Protein AF-A0A524HF26-F1 (afdb_monomer)

Secondary structure (DSSP, 8-state):
--HHHHHHHHHHHHHHHTTT-----EEHHHHHHHHHHHHHHHHHHHHHHHT---HHHHHHHHHHHHHHHHHHHHHHHS--TTTSSEE-HHHHHHIIIIIIGGGGHHHHHHHTT-S-----HHHHHHHHHHHHHHHHHHHHT-

Mean predicted aligned error: 3.84 Å

Solvent-accessible surface area (backbone atoms only — not comparable to full-atom values): 7650 Å² total; per-residue (Å²): 132,58,71,69,58,55,50,52,50,52,51,50,47,39,43,44,31,46,24,96,43,78,71,57,74,43,39,45,44,56,53,51,40,50,52,33,52,45,41,35,61,48,48,52,49,40,24,62,77,52,68,37,81,47,72,65,49,52,50,49,42,52,53,54,25,48,50,14,49,53,50,44,53,42,46,71,76,62,60,59,72,83,33,62,43,58,12,6,65,44,0,42,51,40,39,36,62,75,67,50,52,63,67,54,52,57,60,48,30,58,34,66,65,77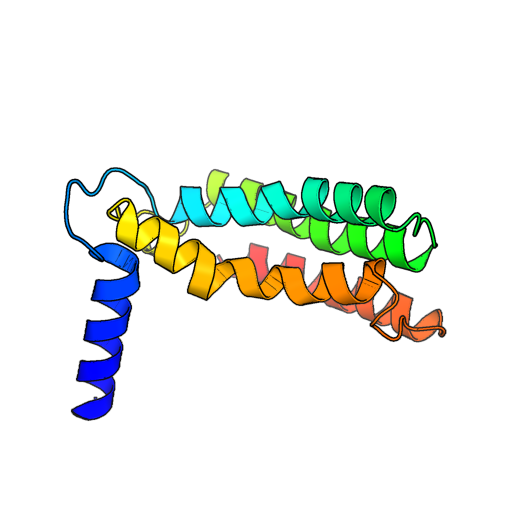,44,84,77,83,85,50,67,66,58,54,52,49,51,52,51,53,48,54,53,50,52,52,52,58,66,74,73,111

Foldseek 3Di:
DDPVVVVVVVVLCCQQAAVVHDDQPDQQVVLLLCLLQVQLVLLVVLCVVQVPPDPLSVLCSCLSNVLSVLVNVLCVVPNDPVRRGTGDPSSSVSCCPVPRVVVVVVSNCVSNVVDDGDPDPVVSVVVSVVSVVVSVCVSVVD

Nearest PDB structures (foldseek):
  7uwa-assembly1_c  TM=2.677E-01  e=9.514E+00  Citrus x limon

Sequence (142 aa):
MPRWAQVLHRANLYISTDLFGGPQVLKLAWVINAQKLGSLPLVLFLMWLYGNWSGVAWVYLALYGSYGICWFLKDMAFPDANWQRRVTWGGGVAAFLLGLAPYWILPWLLLSGRGRPPESAAVVGFAIGLHTIGLFLMIAAD

pLDDT: mean 94.68, std 3.79, range [73.5, 98.62]

Structure (mmCIF, N/CA/C/O backbone):
data_AF-A0A524HF26-F1
#
_entry.id   AF-A0A524HF26-F1
#
loop_
_atom_site.group_PDB
_atom_site.id
_atom_site.type_symbol
_atom_site.label_atom_id
_atom_site.label_alt_id
_atom_site.label_comp_id
_atom_site.label_asym_id
_atom_site.label_entity_id
_atom_site.label_seq_id
_atom_site.pdbx_PDB_ins_code
_atom_site.Cartn_x
_atom_site.Cartn_y
_atom_site.Cartn_z
_atom_site.occupancy
_atom_site.B_iso_or_equiv
_atom_site.auth_seq_id
_atom_site.auth_comp_id
_atom_site.auth_asym_id
_atom_site.auth_atom_id
_atom_site.pdbx_PDB_model_num
ATOM 1 N N . MET A 1 1 ? -32.819 0.121 3.501 1.00 73.50 1 MET A N 1
ATOM 2 C CA . MET A 1 1 ? -31.935 -0.895 2.878 1.00 73.50 1 MET A CA 1
ATOM 3 C C . MET A 1 1 ? -32.627 -2.255 2.847 1.00 73.50 1 MET A C 1
ATOM 5 O O . MET A 1 1 ? -33.265 -2.589 3.844 1.00 73.50 1 MET A O 1
ATOM 9 N N . PRO A 1 2 ? -32.505 -3.039 1.761 1.00 93.75 2 PRO A N 1
ATOM 10 C CA . PRO A 1 2 ? -33.033 -4.407 1.673 1.00 93.75 2 PRO A CA 1
ATOM 11 C C . PRO A 1 2 ? -32.481 -5.338 2.768 1.00 93.75 2 PRO A C 1
ATOM 13 O O . PRO A 1 2 ? -31.366 -5.136 3.248 1.00 93.75 2 PRO A O 1
ATOM 16 N N . ARG A 1 3 ? -33.229 -6.387 3.146 1.00 90.06 3 ARG A N 1
ATOM 17 C CA . ARG A 1 3 ? -32.847 -7.311 4.239 1.00 90.06 3 ARG A CA 1
ATOM 18 C C . ARG A 1 3 ? -31.491 -7.989 4.016 1.00 90.06 3 ARG A C 1
ATOM 20 O O . ARG A 1 3 ? -30.698 -8.062 4.949 1.00 90.06 3 ARG A O 1
ATOM 27 N N . TRP A 1 4 ? -31.203 -8.432 2.792 1.00 93.00 4 TRP A N 1
ATOM 28 C CA . TRP A 1 4 ? -29.925 -9.071 2.456 1.00 93.00 4 TRP A CA 1
ATOM 29 C C . TRP A 1 4 ? -28.734 -8.123 2.674 1.00 93.00 4 TRP A C 1
ATOM 31 O O . TRP A 1 4 ? -27.717 -8.529 3.228 1.00 93.00 4 TRP A O 1
ATOM 41 N N . ALA A 1 5 ? -28.892 -6.836 2.348 1.00 91.69 5 ALA A N 1
ATOM 42 C CA . ALA A 1 5 ? -27.848 -5.831 2.531 1.00 91.69 5 ALA A CA 1
ATOM 43 C C . ALA A 1 5 ? -27.571 -5.572 4.020 1.00 91.69 5 ALA A C 1
ATOM 45 O O . ALA A 1 5 ? -26.420 -5.453 4.428 1.00 91.69 5 ALA A O 1
ATOM 46 N N . GLN A 1 6 ? -28.613 -5.563 4.858 1.00 92.44 6 GLN A N 1
ATOM 47 C CA . GLN A 1 6 ? -28.458 -5.426 6.311 1.00 92.44 6 GLN A CA 1
ATOM 48 C C . GLN A 1 6 ? -27.763 -6.639 6.945 1.00 92.44 6 GLN A C 1
ATOM 50 O O . GLN A 1 6 ? -27.043 -6.493 7.931 1.00 92.44 6 GLN A O 1
ATOM 55 N N . VAL A 1 7 ? -28.002 -7.846 6.421 1.00 92.88 7 VAL A N 1
ATOM 56 C CA . VAL A 1 7 ? -27.326 -9.068 6.885 1.00 92.88 7 VAL A CA 1
ATOM 57 C C . VAL A 1 7 ? -25.847 -9.026 6.515 1.00 92.88 7 VAL A C 1
ATOM 59 O O . VAL A 1 7 ? -25.008 -9.219 7.390 1.00 92.88 7 VAL A O 1
ATOM 62 N N . LEU A 1 8 ? -25.521 -8.693 5.262 1.00 91.00 8 LEU A N 1
ATOM 63 C CA . LEU A 1 8 ? -24.132 -8.551 4.820 1.00 91.00 8 LEU A CA 1
ATOM 64 C C . LEU A 1 8 ? -23.387 -7.470 5.602 1.00 91.00 8 LEU A C 1
ATOM 66 O O . LEU A 1 8 ? -22.255 -7.690 6.021 1.00 91.00 8 LEU A O 1
ATOM 70 N N . HIS A 1 9 ? -24.028 -6.327 5.848 1.00 88.75 9 HIS A N 1
ATOM 71 C CA . HIS A 1 9 ? -23.426 -5.253 6.630 1.00 88.75 9 HIS A CA 1
ATOM 72 C C . HIS A 1 9 ? -23.127 -5.692 8.070 1.00 88.75 9 HIS A C 1
ATOM 74 O O . HIS A 1 9 ? -22.017 -5.486 8.555 1.00 88.75 9 HIS A O 1
ATOM 80 N N . ARG A 1 10 ? -24.073 -6.369 8.737 1.00 89.31 10 ARG A N 1
ATOM 81 C CA . ARG A 1 10 ? -23.858 -6.908 10.090 1.00 89.31 10 ARG A CA 1
ATOM 82 C C . ARG A 1 10 ? -22.757 -7.964 10.131 1.00 89.31 10 ARG A C 1
ATOM 84 O O . ARG A 1 10 ? -21.933 -7.930 11.038 1.00 89.31 10 ARG A O 1
ATOM 91 N N . ALA A 1 11 ? -22.720 -8.861 9.148 1.00 89.94 11 ALA A N 1
ATOM 92 C CA . ALA A 1 11 ? -21.668 -9.866 9.041 1.00 89.94 11 ALA A CA 1
ATOM 93 C C . ALA A 1 11 ? -20.291 -9.217 8.829 1.00 89.94 11 ALA A C 1
ATOM 95 O O . ALA A 1 11 ? -19.333 -9.586 9.497 1.00 89.94 11 ALA A O 1
ATOM 96 N N . ASN A 1 12 ? -20.197 -8.216 7.949 1.00 87.06 12 ASN A N 1
ATOM 97 C CA . ASN A 1 12 ? -18.960 -7.477 7.703 1.00 87.06 12 ASN A CA 1
ATOM 98 C C . ASN A 1 12 ? -18.461 -6.762 8.964 1.00 87.06 12 ASN A C 1
ATOM 100 O O . ASN A 1 12 ? -17.277 -6.862 9.289 1.00 87.06 12 ASN A O 1
ATOM 104 N N . LEU A 1 13 ? -19.356 -6.075 9.681 1.00 86.44 13 LEU A N 1
ATOM 105 C CA . LEU A 1 13 ? -19.008 -5.436 10.945 1.00 86.44 13 LEU A CA 1
ATOM 106 C C . LEU A 1 13 ? -18.475 -6.481 11.917 1.00 86.44 13 LEU A C 1
ATOM 108 O O . LEU A 1 13 ? -17.313 -6.396 12.283 1.00 86.44 13 LEU A O 1
ATOM 112 N N . TYR A 1 14 ? -19.246 -7.534 12.192 1.00 89.00 14 TYR A N 1
ATOM 113 C CA . TYR A 1 14 ? -18.826 -8.595 13.105 1.00 89.00 14 TYR A CA 1
ATOM 114 C C . TYR A 1 14 ? -17.451 -9.182 12.750 1.00 89.00 14 TYR A C 1
ATOM 116 O O . TYR A 1 14 ? -16.579 -9.268 13.610 1.00 89.00 14 TYR A O 1
ATOM 124 N N . ILE A 1 15 ? -17.216 -9.522 11.479 1.00 89.31 15 ILE A N 1
ATOM 125 C CA . ILE A 1 15 ? -15.937 -10.088 11.027 1.00 89.31 15 ILE A CA 1
ATOM 126 C C . ILE A 1 15 ? -14.786 -9.087 11.197 1.00 89.31 15 ILE A C 1
ATOM 128 O O . ILE A 1 15 ? -13.683 -9.481 11.561 1.00 89.31 15 ILE A O 1
ATOM 132 N N . SER A 1 16 ? -15.020 -7.801 10.938 1.00 82.25 16 SER A N 1
ATOM 133 C CA . SER A 1 16 ? -13.971 -6.774 10.971 1.00 82.25 16 SER A CA 1
ATOM 134 C C . SER A 1 16 ? -13.748 -6.138 12.346 1.00 82.25 16 SER A C 1
ATOM 136 O O . SER A 1 16 ? -12.727 -5.478 12.535 1.00 82.25 16 SER A O 1
ATOM 138 N N . THR A 1 17 ? -14.661 -6.319 13.305 1.00 86.00 17 THR A N 1
ATOM 139 C CA . THR A 1 17 ? -14.573 -5.709 14.644 1.00 86.00 17 THR A CA 1
ATOM 140 C C . THR A 1 17 ? -14.494 -6.733 15.769 1.00 86.00 17 THR A C 1
ATOM 142 O O . THR A 1 17 ? -13.655 -6.596 16.660 1.00 86.00 17 THR A O 1
ATOM 145 N N . ASP A 1 18 ? -15.297 -7.791 15.710 1.00 90.88 18 ASP A N 1
ATOM 146 C CA . ASP A 1 18 ? -15.626 -8.642 16.862 1.00 90.88 18 ASP A CA 1
ATOM 147 C C . ASP A 1 18 ? -15.308 -10.126 16.656 1.00 90.88 18 ASP A C 1
ATOM 149 O O . ASP A 1 18 ? -15.667 -10.955 17.494 1.00 90.88 18 ASP A O 1
ATOM 153 N N . LEU A 1 19 ? -14.648 -10.487 15.551 1.00 90.00 19 LEU A N 1
ATOM 154 C CA . LEU A 1 19 ? -14.354 -11.880 15.226 1.00 90.00 19 LEU A CA 1
ATOM 155 C C . LEU A 1 19 ? -13.588 -12.567 16.366 1.00 90.00 19 LEU A C 1
ATOM 157 O O . LEU A 1 19 ? -12.569 -12.064 16.834 1.00 90.00 19 LEU A O 1
ATOM 161 N N . PHE A 1 20 ? -14.087 -13.732 16.788 1.00 90.31 20 PHE A N 1
ATOM 162 C CA . PHE A 1 20 ? -13.624 -14.505 17.953 1.00 90.31 20 PHE A CA 1
ATOM 163 C C . PHE A 1 20 ? -13.791 -13.822 19.328 1.00 90.31 20 PHE A C 1
ATOM 165 O O . PHE A 1 20 ? -13.474 -14.434 20.346 1.00 90.31 20 PHE A O 1
ATOM 172 N N . GLY A 1 21 ? -14.352 -12.610 19.389 1.00 88.75 21 GLY A N 1
ATOM 173 C CA . GLY A 1 21 ? -14.588 -11.867 20.626 1.00 88.75 21 GLY A CA 1
ATOM 174 C C . GLY A 1 21 ? -13.304 -11.380 21.315 1.00 88.75 21 GLY A C 1
ATOM 175 O O . GLY A 1 21 ? -12.246 -11.245 20.701 1.00 88.75 21 GLY A O 1
ATOM 176 N N . GLY A 1 22 ? -13.402 -11.095 22.616 1.00 90.19 22 GLY A N 1
ATOM 177 C CA . GLY A 1 22 ? -12.283 -10.626 23.440 1.00 90.19 22 GLY A CA 1
ATOM 178 C C . GLY A 1 22 ? -12.177 -9.098 23.553 1.00 90.19 22 GLY A C 1
ATOM 179 O O . GLY A 1 22 ? -13.081 -8.372 23.138 1.00 90.19 22 GLY A O 1
ATOM 180 N N . PRO A 1 23 ? -11.096 -8.582 24.165 1.00 91.38 23 PRO A N 1
ATOM 181 C CA . PRO A 1 23 ? -10.965 -7.155 24.428 1.00 91.38 23 PRO A CA 1
ATOM 182 C C . PRO A 1 23 ? -10.666 -6.377 23.135 1.00 91.38 23 PRO A C 1
ATOM 184 O O . PRO A 1 23 ? -9.738 -6.701 22.389 1.00 91.38 23 PRO A O 1
ATOM 187 N N . GLN A 1 24 ? -11.434 -5.316 22.881 1.00 92.50 24 GLN A N 1
ATOM 188 C CA . GLN A 1 24 ? -11.244 -4.417 21.740 1.00 92.50 24 GLN A CA 1
ATOM 189 C C . GLN A 1 24 ? -10.132 -3.402 22.037 1.00 92.50 24 GLN A C 1
ATOM 191 O O . GLN A 1 24 ? -10.385 -2.257 22.411 1.00 92.50 24 GLN A O 1
ATOM 196 N N . VAL A 1 25 ? -8.877 -3.831 21.926 1.00 91.25 25 VAL A N 1
ATOM 197 C CA . VAL A 1 25 ? -7.712 -2.999 22.281 1.00 91.25 25 VAL A CA 1
ATOM 198 C C . VAL A 1 25 ? -7.043 -2.352 21.075 1.00 91.25 25 VAL A C 1
ATOM 200 O O . VAL A 1 25 ? -6.467 -1.272 21.214 1.00 91.25 25 VAL A O 1
ATOM 203 N N . LEU A 1 26 ? -7.149 -2.961 19.893 1.00 94.00 26 LEU A N 1
ATOM 204 C CA . LEU A 1 26 ? -6.498 -2.473 18.682 1.00 94.00 26 LEU A CA 1
ATOM 205 C C . LEU A 1 26 ? -7.332 -1.384 18.026 1.00 94.00 26 LEU A C 1
ATOM 207 O O . LEU A 1 26 ? -8.522 -1.577 17.811 1.00 94.00 26 LEU A O 1
ATOM 211 N N . LYS A 1 27 ? -6.719 -0.267 17.634 1.00 96.00 27 LYS A N 1
ATOM 212 C CA . LYS A 1 27 ? -7.362 0.635 16.671 1.00 96.00 27 LYS A CA 1
ATOM 213 C C . LYS A 1 27 ? -7.264 0.034 15.276 1.00 96.00 27 LYS A C 1
ATOM 215 O O . LYS A 1 27 ? -6.193 -0.437 14.890 1.00 96.00 27 LYS A O 1
ATOM 220 N N . LEU A 1 28 ? -8.338 0.108 14.494 1.00 95.50 28 LEU A N 1
ATOM 221 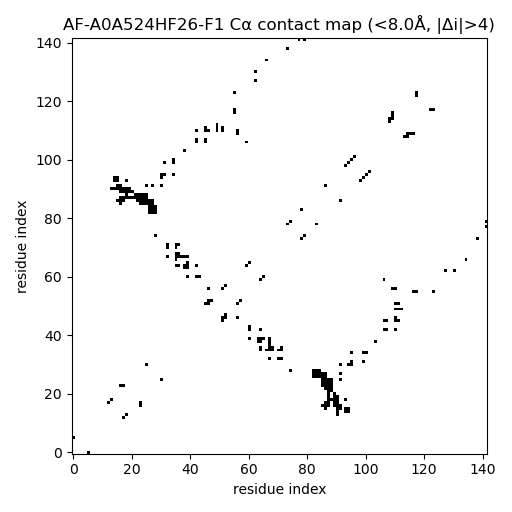C CA . LEU A 1 28 ? -8.303 -0.344 13.102 1.00 95.50 28 LEU A CA 1
ATOM 222 C C . LEU A 1 28 ? -7.249 0.425 12.280 1.00 95.50 28 LEU A C 1
ATOM 224 O O . LEU A 1 28 ? -6.546 -0.179 11.473 1.00 95.50 28 LEU A O 1
ATOM 228 N N . ALA A 1 29 ? -7.056 1.715 12.564 1.00 96.94 29 ALA A N 1
ATOM 229 C CA . ALA A 1 29 ? -5.995 2.539 11.986 1.00 96.94 29 ALA A CA 1
ATOM 230 C C . ALA A 1 29 ? -4.597 1.926 12.173 1.00 96.94 29 ALA A C 1
ATOM 232 O O . ALA A 1 29 ? -3.789 1.966 11.255 1.00 96.94 29 ALA A O 1
ATOM 233 N N . TRP A 1 30 ? -4.310 1.278 13.311 1.00 97.25 30 TRP A N 1
ATOM 234 C CA . TRP A 1 30 ? -3.011 0.625 13.528 1.00 97.25 30 TRP A CA 1
ATOM 235 C C . TRP A 1 30 ? -2.796 -0.556 12.586 1.00 97.25 30 TRP A C 1
ATOM 237 O O . TRP A 1 30 ? -1.707 -0.716 12.043 1.00 97.25 30 TRP A O 1
ATOM 247 N N . VAL A 1 31 ? -3.838 -1.356 12.356 1.00 97.06 31 VAL A N 1
ATOM 248 C CA . VAL A 1 31 ? -3.794 -2.496 11.429 1.00 97.06 31 VAL A CA 1
ATOM 249 C C . VAL A 1 31 ? -3.574 -2.011 9.996 1.00 97.06 31 VAL A C 1
ATOM 251 O O . VAL A 1 31 ? -2.736 -2.546 9.271 1.00 97.06 31 VAL A O 1
ATOM 254 N N . ILE A 1 32 ? -4.297 -0.959 9.608 1.00 97.19 32 ILE A N 1
ATOM 255 C CA . ILE A 1 32 ? -4.170 -0.323 8.297 1.00 97.19 32 ILE A CA 1
ATOM 256 C C . ILE A 1 32 ? -2.759 0.245 8.116 1.00 97.19 32 ILE A C 1
ATOM 258 O O . ILE A 1 32 ? -2.079 -0.100 7.152 1.00 97.19 32 ILE A O 1
ATOM 262 N N . ASN A 1 33 ? -2.290 1.065 9.055 1.00 97.75 33 ASN A N 1
ATOM 263 C CA . ASN A 1 33 ? -0.977 1.701 8.986 1.00 97.75 33 ASN A CA 1
ATOM 264 C C . ASN A 1 33 ? 0.157 0.675 8.971 1.00 97.75 33 ASN A C 1
ATOM 266 O O . ASN A 1 33 ? 1.115 0.854 8.224 1.00 97.75 33 ASN A O 1
ATOM 270 N N . ALA A 1 34 ? 0.034 -0.426 9.719 1.00 97.00 34 ALA A N 1
ATOM 271 C CA . ALA A 1 34 ? 0.998 -1.521 9.669 1.00 97.00 34 ALA A CA 1
ATOM 272 C C . ALA A 1 34 ? 1.105 -2.120 8.258 1.00 97.00 34 ALA A C 1
ATOM 274 O O . ALA A 1 34 ? 2.211 -2.340 7.769 1.00 97.00 34 ALA A O 1
ATOM 275 N N . GLN A 1 35 ? -0.019 -2.327 7.562 1.00 97.38 35 GLN A N 1
ATOM 276 C CA . GLN A 1 35 ? 0.006 -2.807 6.179 1.00 97.38 35 GLN A CA 1
ATOM 277 C C . GLN A 1 35 ? 0.585 -1.765 5.210 1.00 9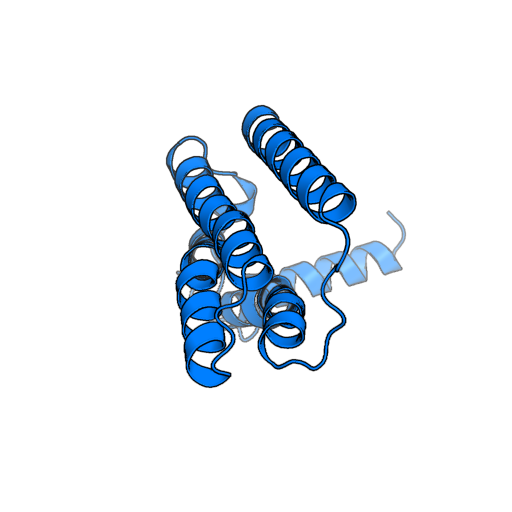7.38 35 GLN A C 1
ATOM 279 O O . GLN A 1 35 ? 1.391 -2.100 4.338 1.00 97.38 35 GLN A O 1
ATOM 284 N N . LYS A 1 36 ? 0.201 -0.495 5.356 1.00 97.25 36 LYS A N 1
ATOM 285 C CA . LYS A 1 36 ? 0.646 0.590 4.470 1.00 97.25 36 LYS A CA 1
ATOM 286 C C . LYS A 1 36 ? 2.146 0.840 4.611 1.00 97.25 36 LYS A C 1
ATOM 288 O O . LYS A 1 36 ? 2.853 0.818 3.609 1.00 97.25 36 LYS A O 1
ATOM 293 N N . LEU A 1 37 ? 2.656 0.958 5.836 1.00 96.62 37 LEU A N 1
ATOM 294 C CA . LEU A 1 37 ? 4.092 1.096 6.096 1.00 96.62 37 LEU A CA 1
ATOM 295 C C . LEU A 1 37 ? 4.867 -0.183 5.773 1.00 96.62 37 LEU A C 1
ATOM 297 O O . LEU A 1 37 ? 5.969 -0.104 5.240 1.00 96.62 37 LEU A O 1
ATOM 301 N N . GLY A 1 38 ? 4.286 -1.358 6.033 1.00 96.62 38 GLY A N 1
ATOM 302 C CA . GLY A 1 38 ? 4.885 -2.656 5.712 1.00 96.62 38 GLY A CA 1
ATOM 303 C C . GLY A 1 38 ? 5.011 -2.933 4.211 1.00 96.62 38 GLY A C 1
ATOM 304 O O . GLY A 1 38 ? 5.776 -3.803 3.803 1.00 96.62 38 GLY A O 1
ATOM 305 N N . SER A 1 39 ? 4.314 -2.169 3.371 1.00 96.75 39 SER A N 1
ATOM 306 C CA . SER A 1 39 ? 4.351 -2.332 1.918 1.00 96.75 39 SER A CA 1
ATOM 307 C C . SER A 1 39 ? 5.727 -2.026 1.320 1.00 96.75 39 SER A C 1
ATOM 309 O O . SER A 1 39 ? 6.185 -2.759 0.448 1.00 96.75 39 SER A O 1
ATOM 311 N N . LEU A 1 40 ? 6.421 -0.993 1.806 1.00 96.88 40 LEU A N 1
ATOM 312 C CA . LEU A 1 40 ? 7.769 -0.644 1.344 1.00 96.88 40 LEU A CA 1
ATOM 313 C C . LEU A 1 40 ? 8.799 -1.757 1.636 1.00 96.88 40 LEU A C 1
ATOM 315 O O . LEU A 1 40 ? 9.420 -2.239 0.684 1.00 96.88 40 LEU A O 1
ATOM 319 N N . PRO A 1 41 ? 8.985 -2.219 2.893 1.00 97.81 41 PRO A N 1
ATOM 320 C CA . PRO A 1 41 ? 9.920 -3.300 3.182 1.00 97.81 41 PRO A CA 1
ATOM 321 C C . PRO A 1 41 ? 9.502 -4.615 2.523 1.00 97.81 41 PRO A C 1
ATOM 323 O O . PRO A 1 41 ? 10.378 -5.370 2.116 1.00 97.81 41 PRO A O 1
ATOM 326 N N . LEU A 1 42 ? 8.201 -4.879 2.343 1.00 97.62 42 LEU A N 1
ATOM 327 C CA . LEU A 1 42 ? 7.751 -6.047 1.588 1.00 97.62 42 LEU A CA 1
ATOM 328 C C . LEU A 1 42 ? 8.226 -5.998 0.132 1.00 97.62 42 LEU A C 1
ATOM 330 O O . LEU A 1 42 ? 8.762 -6.985 -0.361 1.00 97.62 42 LEU A O 1
ATOM 334 N N . VAL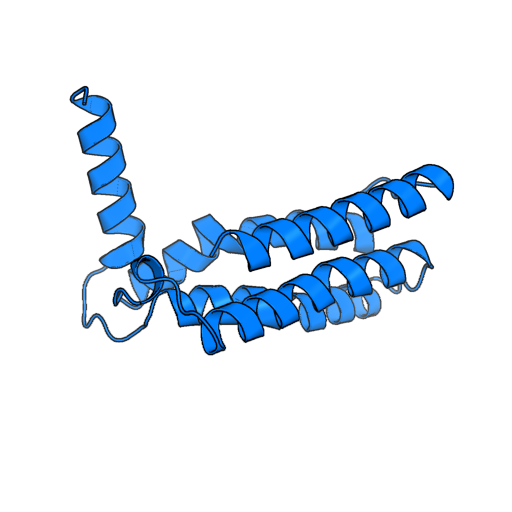 A 1 43 ? 8.033 -4.876 -0.566 1.00 98.19 43 VAL A N 1
ATOM 335 C CA . VAL A 1 43 ? 8.469 -4.737 -1.964 1.00 98.19 43 VAL A CA 1
ATOM 336 C C . VAL A 1 43 ? 9.989 -4.879 -2.059 1.00 98.19 43 VAL A C 1
ATOM 338 O O . VAL A 1 43 ? 10.460 -5.642 -2.897 1.00 98.19 43 VAL A O 1
ATOM 341 N N . LEU A 1 44 ? 10.755 -4.249 -1.161 1.00 98.31 44 LEU A N 1
ATOM 342 C CA . LEU A 1 44 ? 12.212 -4.436 -1.090 1.00 98.31 44 LEU A CA 1
ATOM 343 C C . LEU A 1 44 ? 12.606 -5.896 -0.846 1.00 98.31 44 LEU A C 1
ATOM 345 O O . LEU A 1 44 ? 13.503 -6.418 -1.507 1.00 98.31 44 LEU A O 1
ATOM 349 N N . PHE A 1 45 ? 11.924 -6.568 0.080 1.00 98.50 45 PHE A N 1
ATOM 350 C CA . PHE A 1 45 ? 12.158 -7.977 0.367 1.00 98.50 45 PHE A CA 1
ATOM 351 C C . PHE A 1 45 ? 11.875 -8.851 -0.855 1.00 98.50 45 PHE A C 1
ATOM 353 O O . PHE A 1 45 ? 12.668 -9.731 -1.169 1.00 98.50 45 PHE A O 1
ATOM 360 N N . LEU A 1 46 ? 10.791 -8.590 -1.585 1.00 98.44 46 LEU A N 1
ATOM 361 C CA . LEU A 1 46 ? 10.454 -9.304 -2.814 1.00 98.44 46 LEU A CA 1
ATOM 362 C C . LEU A 1 46 ? 11.466 -9.027 -3.940 1.00 98.44 46 LEU A C 1
ATOM 364 O O . LEU A 1 46 ? 11.816 -9.952 -4.669 1.00 98.44 46 LEU A O 1
ATOM 368 N N . MET A 1 47 ? 11.965 -7.792 -4.069 1.00 98.56 47 MET A N 1
ATOM 369 C CA . MET A 1 47 ? 13.033 -7.450 -5.020 1.00 98.56 47 MET A CA 1
ATOM 370 C C . MET A 1 47 ? 14.298 -8.255 -4.721 1.00 98.56 47 MET A C 1
ATOM 372 O O . MET A 1 47 ? 14.877 -8.845 -5.630 1.00 98.56 47 MET A O 1
ATOM 376 N N . TRP A 1 48 ? 14.681 -8.339 -3.445 1.00 98.62 48 TRP A N 1
ATOM 377 C CA . TRP A 1 48 ? 15.812 -9.148 -2.996 1.00 98.62 48 TRP A CA 1
ATOM 378 C C . TRP A 1 48 ? 15.580 -10.649 -3.215 1.00 98.62 48 TRP A C 1
ATOM 380 O O . TRP A 1 48 ? 16.420 -11.310 -3.821 1.00 98.62 48 TRP A O 1
ATOM 390 N N . LEU A 1 49 ? 14.423 -11.171 -2.797 1.00 98.56 49 LEU A N 1
ATOM 391 C CA . LEU A 1 49 ? 14.067 -12.590 -2.875 1.00 98.56 49 LEU A CA 1
ATOM 392 C C . LEU A 1 49 ? 14.055 -13.117 -4.316 1.00 98.56 49 LEU A C 1
ATOM 394 O O . LEU A 1 49 ? 14.464 -14.250 -4.557 1.00 98.56 49 LEU A O 1
ATOM 398 N N . TYR A 1 50 ? 13.580 -12.310 -5.266 1.00 98.19 50 TYR A N 1
ATOM 399 C CA . TYR A 1 50 ? 13.493 -12.686 -6.680 1.00 98.19 50 TYR A CA 1
ATOM 400 C C . TYR A 1 50 ? 14.623 -12.113 -7.545 1.00 98.19 50 TYR A C 1
ATOM 402 O O . TYR A 1 50 ? 14.642 -12.350 -8.751 1.00 98.19 50 TYR A O 1
ATOM 410 N N . GLY A 1 51 ? 15.554 -11.352 -6.962 1.00 98.06 51 GLY A N 1
ATOM 411 C CA . GLY A 1 51 ? 16.645 -10.702 -7.693 1.00 98.06 51 GLY A CA 1
ATOM 412 C C . GLY A 1 51 ? 16.182 -9.693 -8.754 1.00 98.06 51 GLY A C 1
ATOM 413 O O . GLY A 1 51 ? 16.915 -9.428 -9.706 1.00 98.06 51 GLY A O 1
ATOM 414 N N . ASN A 1 52 ? 14.971 -9.141 -8.629 1.00 97.38 52 ASN A N 1
ATOM 415 C CA . ASN A 1 52 ? 14.392 -8.229 -9.614 1.00 97.38 52 ASN A CA 1
ATOM 416 C C . ASN A 1 52 ? 14.675 -6.768 -9.243 1.00 97.38 52 ASN A C 1
ATOM 418 O O . ASN A 1 52 ? 13.935 -6.145 -8.483 1.00 97.38 52 ASN A O 1
ATOM 422 N N . TRP A 1 53 ? 15.736 -6.220 -9.836 1.00 97.38 53 TRP A N 1
ATOM 423 C CA . TRP A 1 53 ? 16.201 -4.841 -9.636 1.00 97.38 53 TRP A CA 1
ATOM 424 C C . TRP A 1 53 ? 15.971 -3.949 -10.865 1.00 97.38 53 TRP A C 1
ATOM 426 O O . TRP A 1 53 ? 16.690 -2.975 -11.084 1.00 97.38 53 TRP A O 1
ATOM 436 N N . SER A 1 54 ? 14.994 -4.303 -11.702 1.00 95.75 54 SER A N 1
ATOM 437 C CA . SER A 1 54 ? 14.668 -3.563 -12.925 1.00 95.75 54 SER A CA 1
ATOM 438 C C . SER A 1 54 ? 14.188 -2.132 -12.641 1.00 95.75 54 SER A C 1
ATOM 440 O O . SER A 1 54 ? 13.700 -1.821 -11.554 1.00 95.75 54 SER A O 1
ATOM 442 N N . GLY A 1 55 ? 14.253 -1.252 -13.647 1.00 96.25 55 GLY A N 1
ATOM 443 C CA . GLY A 1 55 ? 13.721 0.112 -13.526 1.00 96.25 55 GLY A CA 1
ATOM 444 C C . GLY A 1 55 ? 12.236 0.138 -13.143 1.00 96.25 55 GLY A C 1
ATOM 445 O O . GLY A 1 55 ? 11.829 0.933 -12.301 1.00 96.25 55 GLY A O 1
ATOM 446 N N . VAL A 1 56 ? 11.435 -0.791 -13.679 1.00 95.81 56 VAL A N 1
ATOM 447 C CA . VAL A 1 56 ? 10.013 -0.930 -13.321 1.00 95.81 56 VAL A CA 1
ATOM 448 C C . VAL A 1 56 ? 9.840 -1.341 -11.856 1.00 95.81 56 VAL A C 1
ATOM 450 O O . VAL A 1 56 ? 8.950 -0.816 -11.190 1.00 95.81 56 VAL A O 1
ATOM 453 N N . ALA A 1 57 ? 10.693 -2.226 -11.328 1.00 96.94 57 ALA A N 1
ATOM 454 C CA . ALA A 1 57 ? 10.661 -2.605 -9.915 1.00 96.94 57 ALA A CA 1
ATOM 455 C C . ALA A 1 57 ? 10.943 -1.403 -8.997 1.00 96.94 57 ALA A C 1
ATOM 457 O O . ALA A 1 57 ? 10.209 -1.184 -8.034 1.00 96.94 57 ALA A O 1
ATOM 458 N N . TRP A 1 58 ? 11.935 -0.573 -9.338 1.00 97.94 58 TRP A N 1
ATOM 459 C CA . TRP A 1 58 ? 12.233 0.663 -8.604 1.00 97.94 58 TRP A CA 1
ATOM 460 C C . TRP A 1 58 ? 11.108 1.695 -8.684 1.00 97.94 58 TRP A C 1
ATOM 462 O O . TRP A 1 58 ? 10.764 2.299 -7.668 1.00 97.94 58 TRP A O 1
ATOM 472 N N . VAL A 1 59 ? 10.493 1.871 -9.857 1.00 97.56 59 VAL A N 1
ATOM 473 C CA . VAL A 1 59 ? 9.310 2.733 -9.999 1.00 97.56 59 VAL A CA 1
ATOM 474 C C . VAL A 1 59 ? 8.175 2.215 -9.119 1.00 97.56 59 VAL A C 1
ATOM 476 O O . VAL A 1 59 ? 7.582 2.988 -8.373 1.00 97.56 59 VAL A O 1
ATOM 479 N N . TYR A 1 60 ? 7.895 0.911 -9.143 1.00 96.44 60 TYR A N 1
ATOM 480 C CA . TYR A 1 60 ? 6.834 0.335 -8.321 1.00 96.44 60 TYR A CA 1
ATOM 481 C C . TYR A 1 60 ? 7.112 0.504 -6.823 1.00 96.44 60 TYR A C 1
ATOM 483 O O . TYR A 1 60 ? 6.208 0.879 -6.080 1.00 96.44 60 TYR A O 1
ATOM 491 N N . LEU A 1 61 ? 8.356 0.290 -6.379 1.00 98.00 61 LEU A N 1
ATOM 492 C CA . LEU A 1 61 ? 8.780 0.563 -5.006 1.00 98.00 61 LEU A CA 1
ATOM 493 C C . LEU A 1 61 ? 8.539 2.024 -4.623 1.00 98.00 61 LEU A C 1
ATOM 495 O O . LEU A 1 61 ? 7.982 2.283 -3.557 1.00 98.00 61 LEU A O 1
ATOM 499 N N . ALA A 1 62 ? 8.926 2.966 -5.485 1.00 98.06 62 ALA A N 1
ATOM 500 C CA . ALA A 1 62 ? 8.743 4.388 -5.230 1.00 98.06 62 ALA A CA 1
ATOM 501 C C . ALA A 1 62 ? 7.257 4.745 -5.105 1.00 98.06 62 ALA A C 1
ATOM 503 O O . ALA A 1 62 ? 6.874 5.390 -4.134 1.00 98.06 62 ALA A O 1
ATOM 504 N N . LEU A 1 63 ? 6.406 4.289 -6.027 1.00 97.56 63 LEU A N 1
ATOM 505 C CA . LEU A 1 63 ? 4.967 4.571 -5.993 1.00 97.56 63 LEU A CA 1
ATOM 506 C C . LEU A 1 63 ? 4.298 3.906 -4.781 1.00 97.56 63 LEU A C 1
ATOM 508 O O . LEU A 1 63 ? 3.723 4.580 -3.932 1.00 97.56 63 LEU A O 1
ATOM 512 N N . TYR A 1 64 ? 4.434 2.587 -4.644 1.00 96.44 64 TYR A N 1
ATOM 513 C CA . TYR A 1 64 ? 3.755 1.820 -3.599 1.00 96.44 64 TYR A CA 1
ATOM 514 C C . TYR A 1 64 ? 4.268 2.163 -2.191 1.00 96.44 64 TYR A C 1
ATOM 516 O O . TYR A 1 64 ? 3.486 2.259 -1.244 1.00 96.44 64 TYR A O 1
ATOM 524 N N . GLY A 1 65 ? 5.578 2.392 -2.054 1.00 96.62 65 GLY A N 1
ATOM 525 C CA . GLY A 1 65 ? 6.212 2.781 -0.797 1.00 96.62 65 GLY A CA 1
ATOM 526 C C . GLY A 1 65 ? 5.890 4.215 -0.385 1.00 96.62 65 GLY A C 1
ATOM 527 O O . GLY A 1 65 ? 5.501 4.435 0.763 1.00 96.62 65 GLY A O 1
ATOM 528 N N . SER A 1 66 ? 5.993 5.185 -1.305 1.00 96.94 66 SER A N 1
ATOM 529 C CA . SER A 1 66 ? 5.651 6.582 -0.994 1.00 96.94 66 SER A CA 1
ATOM 530 C C . SER A 1 66 ? 4.177 6.735 -0.637 1.00 96.94 66 SER A C 1
ATOM 532 O O . SER A 1 66 ? 3.865 7.414 0.336 1.00 96.94 66 SER A O 1
ATOM 534 N N . TYR A 1 67 ? 3.279 6.026 -1.327 1.00 97.25 67 TYR A N 1
ATOM 535 C CA . TYR A 1 67 ? 1.865 5.983 -0.970 1.00 97.25 67 TYR A CA 1
ATOM 536 C C . TYR A 1 67 ? 1.644 5.509 0.473 1.00 97.25 67 TYR A C 1
ATOM 538 O O . TYR A 1 67 ? 0.891 6.135 1.217 1.00 97.25 67 TYR A O 1
ATOM 546 N N . GLY A 1 68 ? 2.322 4.436 0.896 1.00 96.94 68 GLY A N 1
ATOM 547 C CA . GLY A 1 68 ? 2.224 3.924 2.264 1.00 96.94 68 GLY A CA 1
ATOM 548 C C . GLY A 1 68 ? 2.703 4.923 3.323 1.00 96.94 68 GLY A C 1
ATOM 549 O O . GLY A 1 68 ? 2.056 5.079 4.359 1.00 96.94 68 GLY A O 1
ATOM 550 N N . ILE A 1 69 ? 3.795 5.641 3.043 1.00 97.19 69 ILE A N 1
ATOM 551 C CA . ILE A 1 69 ? 4.314 6.707 3.914 1.00 97.19 69 ILE A CA 1
ATOM 552 C C . ILE A 1 69 ? 3.335 7.884 3.967 1.00 97.19 69 ILE A C 1
ATOM 554 O O . ILE A 1 69 ? 2.967 8.323 5.053 1.00 97.19 69 ILE A O 1
ATOM 558 N N . CYS A 1 70 ? 2.879 8.382 2.817 1.00 97.31 70 CYS A N 1
ATOM 559 C CA . CYS A 1 70 ? 1.945 9.503 2.749 1.00 97.31 70 CYS A CA 1
ATOM 560 C C . CYS A 1 70 ? 0.613 9.182 3.433 1.00 97.31 70 CYS A C 1
ATOM 562 O O . CYS A 1 70 ? 0.079 10.034 4.132 1.00 97.31 70 CYS A O 1
ATOM 564 N N . TRP A 1 71 ? 0.110 7.953 3.297 1.00 97.19 71 TRP A N 1
ATOM 565 C CA . TRP A 1 71 ? -1.061 7.482 4.036 1.00 97.19 71 TRP A CA 1
ATOM 566 C C . TRP A 1 71 ? -0.862 7.559 5.549 1.00 97.19 71 TRP A C 1
ATOM 568 O O . TRP A 1 71 ? -1.737 8.031 6.267 1.00 97.19 71 TRP A O 1
ATOM 578 N N . PHE A 1 72 ? 0.286 7.090 6.040 1.00 97.00 72 PHE A N 1
ATOM 579 C CA . PHE A 1 72 ? 0.590 7.132 7.465 1.00 97.00 72 PHE A CA 1
ATOM 580 C C . PHE A 1 72 ? 0.683 8.572 7.981 1.00 97.00 72 PHE A C 1
ATOM 582 O O . PHE A 1 72 ? 0.084 8.896 9.002 1.00 97.00 72 PHE A O 1
ATOM 589 N N . LEU A 1 73 ? 1.370 9.452 7.245 1.00 96.88 73 LEU A N 1
ATOM 590 C CA . LEU A 1 73 ? 1.446 10.878 7.578 1.00 96.88 73 LEU A CA 1
ATOM 591 C C . LEU A 1 73 ? 0.060 11.534 7.585 1.00 96.88 73 LEU A C 1
ATOM 593 O O . LEU A 1 73 ? -0.239 12.310 8.489 1.00 96.88 73 LEU A O 1
ATOM 597 N N . LYS A 1 74 ? -0.791 11.179 6.617 1.00 95.81 74 LYS A N 1
ATOM 598 C CA . LYS A 1 74 ? -2.198 11.582 6.558 1.00 95.81 74 LYS A CA 1
ATOM 599 C C . LYS A 1 74 ? -2.952 11.168 7.822 1.00 95.81 74 LYS A C 1
ATOM 601 O O . LYS A 1 74 ? -3.537 12.024 8.471 1.00 95.81 74 LYS A O 1
ATOM 606 N N . ASP A 1 75 ? -2.875 9.904 8.238 1.00 96.31 75 ASP A N 1
ATOM 607 C CA . ASP A 1 75 ? -3.568 9.434 9.450 1.00 96.31 75 ASP A CA 1
ATOM 608 C C . ASP A 1 75 ? -3.046 10.117 10.728 1.00 96.31 75 ASP A C 1
ATOM 610 O O . ASP A 1 75 ? -3.809 10.348 11.662 1.00 96.31 75 ASP A O 1
ATOM 614 N N . MET A 1 76 ? -1.762 10.494 10.770 1.00 95.69 76 MET A N 1
ATOM 615 C CA . MET A 1 76 ? -1.205 11.270 11.884 1.00 95.69 76 MET A CA 1
ATOM 616 C C . MET A 1 76 ? -1.700 12.721 11.916 1.00 95.69 76 MET A C 1
ATOM 618 O O . MET A 1 76 ? -1.904 13.263 13.001 1.00 95.69 76 MET A O 1
ATOM 622 N N . ALA A 1 77 ? -1.843 13.362 10.755 1.00 95.94 77 ALA A N 1
ATOM 623 C CA . ALA A 1 77 ? -2.208 14.773 10.653 1.00 95.94 77 ALA A CA 1
ATOM 624 C C . ALA A 1 77 ? -3.727 14.999 10.733 1.00 95.94 77 ALA A C 1
ATOM 626 O O . ALA A 1 77 ? -4.178 15.933 11.392 1.00 95.94 77 ALA A O 1
ATOM 627 N N . PHE A 1 78 ? -4.510 14.139 10.085 1.00 94.94 78 PHE A N 1
ATOM 628 C CA . PHE A 1 78 ? -5.969 14.197 10.008 1.00 94.94 78 PHE A CA 1
ATOM 629 C C . PHE A 1 78 ? -6.536 12.764 10.044 1.00 94.94 78 PHE A C 1
ATOM 631 O O . PHE A 1 78 ? -6.822 12.161 9.006 1.00 94.94 78 PHE A O 1
ATOM 638 N N . PRO A 1 79 ? -6.661 12.177 11.252 1.00 93.88 79 PRO A N 1
ATOM 639 C CA . PRO A 1 79 ? -7.114 10.799 11.420 1.00 93.88 79 PRO A CA 1
ATOM 640 C C . PRO A 1 79 ? -8.581 10.617 11.014 1.00 93.88 79 PRO A C 1
ATOM 642 O O . PRO A 1 79 ? -9.463 11.322 11.507 1.00 93.88 79 PRO A O 1
ATOM 645 N N . ASP A 1 80 ? -8.865 9.588 10.210 1.00 93.31 80 ASP A N 1
ATOM 646 C CA . ASP A 1 80 ? -10.239 9.220 9.844 1.00 93.31 80 ASP A CA 1
ATOM 647 C C . ASP A 1 80 ? -10.963 8.596 11.049 1.00 93.31 80 ASP A C 1
ATOM 649 O O . ASP A 1 80 ? -10.552 7.561 11.593 1.00 93.31 80 ASP A O 1
ATOM 653 N N . ALA A 1 81 ? -12.077 9.210 11.459 1.00 92.81 81 ALA A N 1
ATOM 654 C CA . ALA A 1 81 ? -12.877 8.781 12.602 1.00 92.81 81 ALA A CA 1
ATOM 655 C C . ALA A 1 81 ? -13.358 7.322 12.492 1.00 92.81 81 ALA A C 1
ATOM 657 O O . ALA A 1 81 ? -13.403 6.609 13.498 1.00 92.81 81 ALA A O 1
ATOM 658 N N . ASN A 1 82 ? -13.654 6.837 11.281 1.00 90.75 82 ASN A N 1
ATOM 659 C CA . ASN A 1 82 ? -14.098 5.461 11.059 1.00 90.75 82 ASN A CA 1
ATOM 660 C C . ASN A 1 82 ? -13.009 4.444 11.417 1.00 90.75 82 ASN A C 1
ATOM 662 O O . ASN A 1 82 ? -13.312 3.314 11.809 1.00 90.75 82 ASN A O 1
ATOM 666 N N . TRP A 1 83 ? -11.737 4.824 11.287 1.00 93.12 83 TRP A N 1
ATOM 667 C CA . TRP A 1 83 ? -10.604 3.924 11.509 1.00 93.12 83 TRP A CA 1
ATOM 668 C C . TRP A 1 83 ? -10.081 4.008 12.943 1.00 93.12 83 TRP A C 1
ATOM 670 O O . TRP A 1 83 ? -9.351 3.123 13.391 1.00 93.12 83 TRP A O 1
ATOM 680 N N . GLN A 1 84 ? -10.515 5.009 13.712 1.00 95.56 84 GLN A N 1
ATOM 681 C CA . GLN A 1 84 ? -10.212 5.107 15.140 1.00 95.56 84 GLN A CA 1
ATOM 682 C C . GLN A 1 84 ? -11.008 4.117 16.001 1.00 95.56 84 GLN A C 1
ATOM 684 O O . GLN A 1 84 ? -10.682 3.937 17.180 1.00 95.56 84 GLN A O 1
ATOM 689 N N . ARG A 1 85 ? -12.019 3.444 15.430 1.00 93.88 85 ARG A N 1
ATOM 690 C CA . ARG A 1 85 ? -12.777 2.398 16.126 1.00 93.88 85 ARG A CA 1
ATOM 691 C C . ARG A 1 85 ? -11.853 1.286 16.621 1.00 93.88 85 ARG A C 1
ATOM 693 O O . ARG A 1 85 ? -10.890 0.902 15.946 1.00 93.88 85 ARG A O 1
ATOM 700 N N . ARG A 1 86 ? -12.167 0.758 17.803 1.00 95.50 86 ARG A N 1
ATOM 701 C CA . ARG A 1 86 ? -11.418 -0.347 18.393 1.00 95.50 86 ARG A CA 1
ATOM 702 C C . ARG A 1 86 ? -11.978 -1.687 17.934 1.00 95.50 86 ARG A C 1
ATOM 704 O O . ARG A 1 86 ? -13.182 -1.839 17.767 1.00 95.50 86 ARG A O 1
ATOM 711 N N . VAL A 1 87 ? -11.081 -2.637 17.720 1.00 95.44 87 VAL A N 1
ATOM 712 C CA . VAL A 1 87 ? -11.375 -3.985 17.247 1.00 95.44 87 VAL A CA 1
ATOM 713 C C . VAL A 1 87 ? -10.670 -5.005 18.131 1.00 95.44 87 VAL A C 1
ATOM 715 O O . VAL A 1 87 ? -9.648 -4.724 18.769 1.00 95.44 87 VAL A O 1
ATOM 718 N N . THR A 1 88 ? -11.246 -6.197 18.185 1.00 96.06 88 THR A N 1
ATOM 719 C CA . THR A 1 88 ? -10.631 -7.383 18.787 1.00 96.06 88 THR A CA 1
ATOM 720 C C . THR A 1 88 ? -9.391 -7.805 17.994 1.00 96.06 88 THR A C 1
ATOM 722 O O . THR A 1 88 ? -9.206 -7.409 16.841 1.00 96.06 88 THR A O 1
ATOM 725 N N . TRP A 1 89 ? -8.540 -8.649 18.579 1.00 94.88 89 TRP A N 1
ATOM 726 C CA . TRP A 1 89 ? -7.412 -9.239 17.847 1.00 94.88 89 TRP A CA 1
ATOM 727 C C . TRP A 1 89 ? -7.873 -10.029 16.618 1.00 94.88 89 TRP A C 1
ATOM 729 O O . TRP A 1 89 ? -7.304 -9.862 15.541 1.00 94.88 89 TRP A O 1
ATOM 739 N N . GLY A 1 90 ? -8.934 -10.832 16.755 1.00 94.31 90 GLY A N 1
ATOM 740 C CA . GLY A 1 90 ? -9.504 -11.580 15.635 1.00 94.31 90 GLY A CA 1
ATOM 741 C C . GLY A 1 90 ? -10.063 -10.660 14.551 1.00 94.31 90 GLY A C 1
ATOM 742 O O . GLY A 1 90 ? -9.758 -10.858 13.376 1.00 94.31 90 GLY A O 1
ATOM 743 N N . GLY A 1 91 ? -10.791 -9.606 14.936 1.00 94.75 91 GLY A N 1
ATOM 744 C CA . GLY A 1 91 ? -11.277 -8.584 14.006 1.00 94.75 91 GLY A CA 1
ATOM 745 C C . GLY A 1 91 ? -10.143 -7.866 13.269 1.00 94.75 91 GLY A C 1
ATOM 746 O O . GLY A 1 91 ? -10.202 -7.699 12.053 1.00 94.75 91 GLY A O 1
ATOM 747 N N . GLY A 1 92 ? -9.062 -7.518 13.975 1.00 95.25 92 GLY A N 1
ATO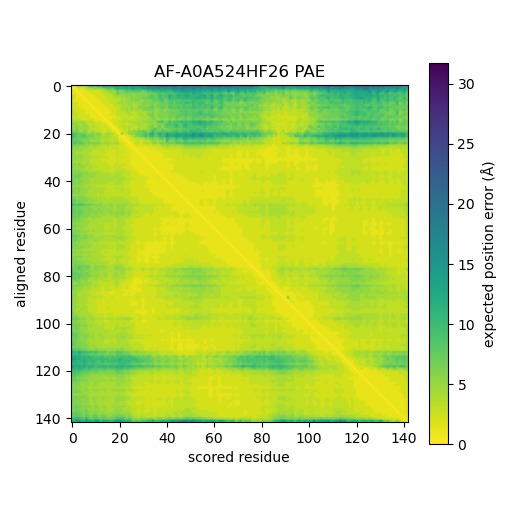M 748 C CA . GLY A 1 92 ? -7.864 -6.920 13.382 1.00 95.25 92 GLY A CA 1
ATOM 749 C C . GLY A 1 92 ? -7.164 -7.844 12.380 1.00 95.25 92 GLY A C 1
ATOM 750 O O . GLY A 1 92 ? -6.851 -7.421 11.269 1.00 95.25 92 GLY A O 1
ATOM 751 N N . VAL A 1 93 ? -6.973 -9.120 12.728 1.00 95.38 93 VAL A N 1
ATOM 752 C CA . VAL A 1 93 ? -6.391 -10.126 11.820 1.00 95.38 93 VAL A CA 1
ATOM 753 C C . VAL A 1 93 ? -7.272 -10.334 10.591 1.00 95.38 93 VAL A C 1
ATOM 755 O O . VAL A 1 93 ? -6.756 -10.379 9.478 1.00 95.38 93 VAL A O 1
ATOM 758 N N . ALA A 1 94 ? -8.592 -10.411 10.757 1.00 95.00 94 ALA A N 1
ATOM 759 C CA . ALA A 1 94 ? -9.516 -10.541 9.636 1.00 95.00 94 ALA A CA 1
ATOM 760 C C . ALA A 1 94 ? -9.504 -9.303 8.734 1.00 95.00 94 ALA A C 1
ATOM 762 O O . ALA A 1 94 ? -9.430 -9.439 7.514 1.00 95.00 94 ALA A O 1
ATOM 763 N N . ALA A 1 95 ? -9.509 -8.100 9.316 1.00 94.56 95 ALA A N 1
ATOM 764 C CA . ALA A 1 95 ? -9.386 -6.853 8.569 1.00 94.56 95 ALA A CA 1
ATOM 765 C C . ALA A 1 95 ? -8.080 -6.810 7.762 1.00 94.56 95 ALA A C 1
ATOM 767 O O . ALA A 1 95 ? -8.090 -6.420 6.595 1.00 94.56 95 ALA A O 1
ATOM 768 N N . PHE A 1 96 ? -6.972 -7.274 8.344 1.00 95.44 96 PHE A N 1
ATOM 769 C CA . PHE A 1 96 ? -5.706 -7.392 7.634 1.00 95.44 96 PHE A CA 1
ATOM 770 C C . PHE A 1 96 ? -5.776 -8.440 6.519 1.00 95.44 96 PHE A C 1
ATOM 772 O O . PHE A 1 96 ? -5.595 -8.096 5.358 1.00 95.44 96 PHE A O 1
ATOM 779 N N . LEU A 1 97 ? -6.063 -9.702 6.837 1.00 94.81 97 LEU A N 1
ATOM 780 C CA . LEU A 1 97 ? -5.979 -10.818 5.889 1.00 94.81 97 LEU A CA 1
ATOM 781 C C . LEU A 1 97 ? -7.001 -10.737 4.755 1.00 94.81 97 LEU A C 1
ATOM 783 O O . LEU A 1 97 ? -6.675 -11.069 3.620 1.00 94.81 97 LEU A O 1
ATOM 787 N N . LEU A 1 98 ? -8.229 -10.317 5.055 1.00 92.56 98 LEU A N 1
ATOM 788 C CA . LEU A 1 98 ? -9.314 -10.276 4.075 1.00 92.56 98 LEU A CA 1
ATOM 789 C C . LEU A 1 98 ? -9.414 -8.913 3.390 1.00 92.56 98 LEU A C 1
ATOM 791 O O . LEU A 1 98 ? -9.821 -8.841 2.235 1.00 92.56 98 LEU A O 1
ATOM 795 N N . GLY A 1 99 ? -9.065 -7.836 4.099 1.00 90.94 99 GLY A N 1
ATOM 796 C CA . GLY A 1 99 ? -9.213 -6.472 3.600 1.00 90.94 99 GLY A CA 1
ATOM 797 C C . GLY A 1 99 ? -7.948 -5.895 2.973 1.00 90.94 99 GLY A C 1
ATOM 798 O O . GLY A 1 99 ? -8.044 -5.214 1.959 1.00 90.94 99 GLY A O 1
ATOM 799 N N . LEU A 1 100 ? -6.769 -6.140 3.555 1.00 95.25 100 LEU A N 1
ATOM 800 C CA . LEU A 1 100 ? -5.548 -5.391 3.221 1.00 95.25 100 LEU A CA 1
ATOM 801 C C . LEU A 1 100 ? -4.448 -6.243 2.569 1.00 95.25 100 LEU A C 1
ATOM 803 O O . LEU A 1 100 ? -3.831 -5.828 1.592 1.00 95.25 100 LEU A O 1
ATOM 807 N N . ALA A 1 101 ? -4.204 -7.449 3.073 1.00 94.56 101 ALA A N 1
ATOM 808 C CA . ALA A 1 101 ? -3.196 -8.367 2.554 1.00 94.56 101 ALA A CA 1
ATOM 809 C C . ALA A 1 101 ? -3.385 -8.730 1.066 1.00 94.56 101 ALA A C 1
ATOM 811 O O . ALA A 1 101 ? -2.371 -8.854 0.375 1.00 94.56 101 ALA A O 1
ATOM 812 N N . PRO A 1 102 ? -4.613 -8.834 0.507 1.00 96.12 102 PRO A N 1
ATOM 813 C CA . PRO A 1 102 ? -4.784 -9.134 -0.915 1.00 96.12 102 PRO A CA 1
ATOM 814 C C . PRO A 1 102 ? -4.134 -8.100 -1.848 1.00 96.12 102 PRO A C 1
ATOM 816 O O . PRO A 1 102 ? -3.718 -8.452 -2.951 1.00 96.12 102 PRO A O 1
ATOM 819 N N . TYR A 1 103 ? -3.959 -6.846 -1.408 1.00 94.69 103 TYR A N 1
ATOM 820 C CA . TYR A 1 103 ? -3.271 -5.817 -2.199 1.00 94.69 103 TYR A CA 1
ATOM 821 C C . TYR A 1 103 ? -1.789 -6.139 -2.453 1.00 94.69 103 TYR A C 1
ATOM 823 O O . TYR A 1 103 ? -1.203 -5.614 -3.400 1.00 94.69 103 TYR A O 1
ATOM 831 N N . TRP A 1 104 ? -1.184 -7.024 -1.659 1.00 96.75 104 TRP A N 1
ATOM 832 C CA . TRP A 1 104 ? 0.201 -7.464 -1.83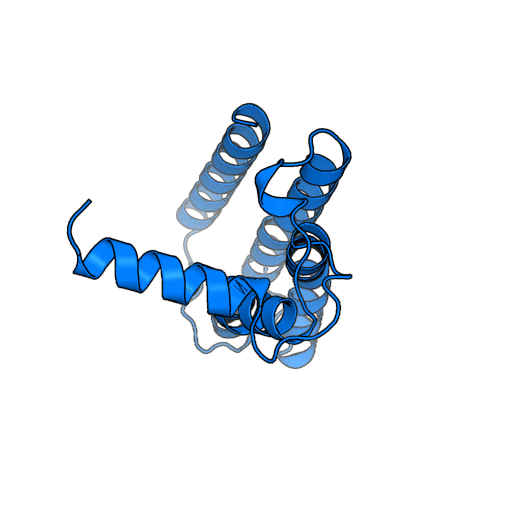5 1.00 96.75 104 TRP A CA 1
ATOM 833 C C . TRP A 1 104 ? 0.389 -8.541 -2.910 1.00 96.75 104 TRP A C 1
ATOM 835 O O . TRP A 1 104 ? 1.522 -8.854 -3.275 1.00 96.75 104 TRP A O 1
ATOM 845 N N . ILE A 1 105 ? -0.696 -9.047 -3.503 1.00 96.19 105 ILE A N 1
ATOM 846 C CA . ILE A 1 105 ? -0.612 -9.963 -4.648 1.00 96.19 105 ILE A CA 1
ATOM 847 C C . ILE A 1 105 ? 0.020 -9.260 -5.860 1.00 96.19 105 ILE A C 1
ATOM 849 O O . ILE A 1 105 ? 0.825 -9.863 -6.566 1.00 96.19 105 ILE A O 1
ATOM 853 N N . LEU A 1 106 ? -0.287 -7.979 -6.090 1.00 94.12 106 LEU A N 1
ATOM 854 C CA . LEU A 1 106 ? 0.247 -7.216 -7.226 1.00 94.12 106 LEU A CA 1
ATOM 855 C C . LEU A 1 106 ? 1.774 -7.021 -7.185 1.00 94.12 106 LEU A C 1
ATOM 857 O O . LEU A 1 106 ? 2.422 -7.385 -8.172 1.00 94.12 106 LEU A O 1
ATOM 861 N N . PRO A 1 107 ? 2.390 -6.521 -6.090 1.00 95.06 107 PRO A N 1
ATOM 862 C CA . PRO A 1 107 ? 3.848 -6.456 -6.014 1.00 95.06 107 PRO A CA 1
ATOM 863 C C . PRO A 1 107 ? 4.494 -7.839 -6.120 1.00 95.06 107 PRO A C 1
ATOM 865 O O . PRO A 1 107 ? 5.531 -7.975 -6.764 1.00 95.06 107 PRO A O 1
ATOM 868 N N . TRP A 1 108 ? 3.874 -8.880 -5.555 1.00 97.19 108 TRP A N 1
ATOM 869 C CA . TRP A 1 108 ? 4.379 -10.244 -5.699 1.00 97.19 108 TRP A CA 1
ATOM 870 C C . TRP A 1 108 ? 4.372 -10.721 -7.157 1.00 97.19 108 TRP A C 1
ATOM 872 O O . TRP A 1 108 ? 5.380 -11.245 -7.628 1.00 97.19 108 TRP A O 1
ATOM 882 N N . LEU A 1 109 ? 3.284 -10.513 -7.906 1.00 96.69 109 LEU A N 1
ATOM 883 C CA . LEU A 1 109 ? 3.215 -10.875 -9.327 1.00 96.69 109 LEU A CA 1
ATOM 884 C C . LEU A 1 109 ? 4.280 -10.143 -10.149 1.00 96.69 109 LEU A C 1
ATOM 886 O O . LEU A 1 109 ? 4.958 -10.770 -10.964 1.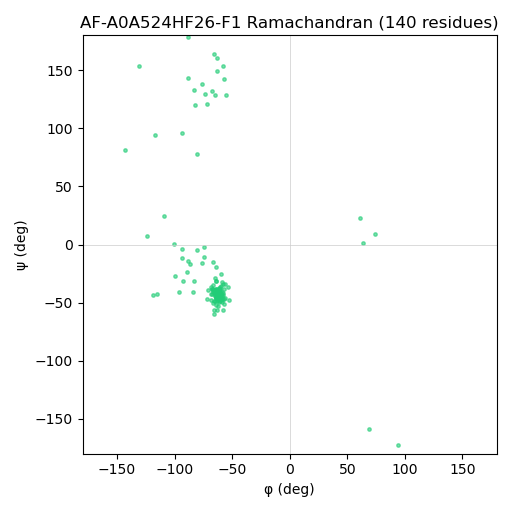00 96.69 109 LEU A O 1
ATOM 890 N N . LEU A 1 110 ? 4.445 -8.839 -9.912 1.00 95.44 110 LEU A N 1
ATOM 891 C CA . LEU A 1 110 ? 5.422 -8.016 -10.618 1.00 95.44 110 LEU A CA 1
ATOM 892 C C . LEU A 1 110 ? 6.859 -8.483 -10.354 1.00 95.44 110 LEU A C 1
ATOM 894 O O . LEU A 1 110 ? 7.640 -8.645 -11.289 1.00 95.44 110 LEU A O 1
ATOM 898 N N . LEU A 1 111 ? 7.208 -8.705 -9.086 1.00 97.44 111 LEU A N 1
ATOM 899 C CA . LEU A 1 111 ? 8.588 -8.979 -8.688 1.00 97.44 111 LEU A CA 1
ATOM 900 C C . LEU A 1 111 ? 8.985 -10.442 -8.866 1.00 97.44 111 LEU A C 1
ATOM 902 O O . LEU A 1 111 ? 10.129 -10.707 -9.218 1.00 97.44 111 LEU A O 1
ATOM 906 N N . SER A 1 112 ? 8.042 -11.376 -8.720 1.00 96.81 112 SER A N 1
ATOM 907 C CA . SER A 1 112 ? 8.288 -12.812 -8.909 1.00 96.81 112 SER A CA 1
ATOM 908 C C . SER A 1 112 ? 8.428 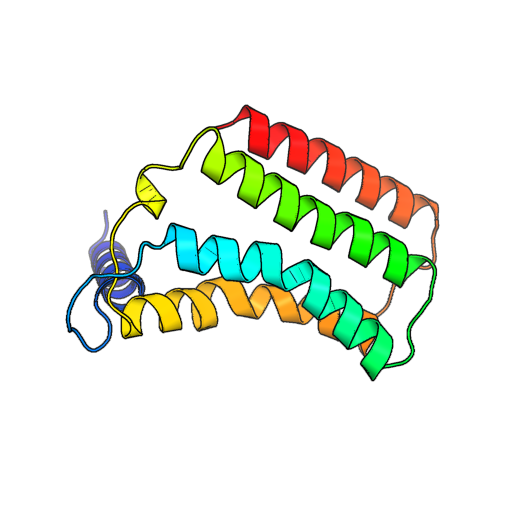-13.252 -10.369 1.00 96.81 112 SER A C 1
ATOM 910 O O . SER A 1 112 ? 8.619 -14.441 -10.624 1.00 96.81 112 SER A O 1
ATOM 912 N N . GLY A 1 113 ? 8.275 -12.330 -11.326 1.00 92.88 113 GLY A N 1
ATOM 913 C CA . GLY A 1 113 ? 8.331 -12.619 -12.762 1.00 92.88 113 GLY A CA 1
ATOM 914 C C . GLY A 1 113 ? 7.097 -13.346 -13.309 1.00 92.88 113 GLY A C 1
ATOM 915 O O . GLY A 1 113 ? 7.109 -13.795 -14.450 1.00 92.88 113 GLY A O 1
ATOM 916 N N . ARG A 1 114 ? 6.027 -13.480 -12.513 1.00 94.44 114 ARG A N 1
ATOM 917 C CA . ARG A 1 114 ? 4.758 -14.108 -12.936 1.00 94.44 114 ARG A CA 1
ATOM 918 C C . ARG A 1 114 ? 3.800 -13.129 -13.616 1.00 94.44 114 ARG A C 1
ATOM 920 O O . ARG A 1 114 ? 2.844 -13.553 -14.260 1.00 94.44 114 ARG A O 1
ATOM 927 N N . GLY A 1 115 ? 4.030 -11.830 -13.446 1.00 90.31 115 GLY A N 1
ATOM 928 C CA . GLY A 1 115 ? 3.309 -10.761 -14.124 1.00 90.31 115 GLY A CA 1
ATOM 929 C C . GLY A 1 115 ? 3.931 -10.372 -15.467 1.00 90.31 115 GLY A C 1
ATOM 930 O O . GLY A 1 115 ? 4.966 -10.889 -15.877 1.00 90.31 115 GLY A O 1
ATOM 931 N N . ARG A 1 116 ? 3.292 -9.413 -16.142 1.00 89.81 116 ARG A N 1
ATOM 932 C CA . ARG A 1 116 ? 3.793 -8.786 -17.372 1.00 89.81 116 ARG A CA 1
ATOM 933 C C . ARG A 1 116 ? 4.030 -7.297 -17.099 1.00 89.81 116 ARG A C 1
ATOM 935 O O . ARG A 1 116 ? 3.060 -6.538 -17.131 1.00 89.81 116 ARG A O 1
ATOM 942 N N . PRO A 1 117 ? 5.257 -6.879 -16.732 1.00 90.00 117 PRO A N 1
ATOM 943 C CA . PRO A 1 117 ? 5.547 -5.470 -16.495 1.00 90.00 117 PRO A CA 1
ATOM 944 C C . PRO A 1 117 ? 5.353 -4.651 -17.783 1.00 90.00 117 PRO A C 1
ATOM 946 O O . PRO A 1 117 ? 5.570 -5.175 -18.876 1.00 90.00 117 PRO A O 1
ATOM 949 N N . PRO A 1 118 ? 4.952 -3.373 -17.685 1.00 90.06 118 PRO A N 1
ATOM 950 C CA . PRO A 1 118 ? 4.859 -2.503 -18.850 1.00 90.06 118 PRO A CA 1
ATOM 951 C C . PRO A 1 118 ? 6.245 -2.267 -19.463 1.00 90.06 118 PRO A C 1
ATOM 953 O O . PRO A 1 118 ? 7.173 -1.855 -18.772 1.00 90.06 118 PRO A O 1
ATOM 956 N N . GLU A 1 119 ? 6.361 -2.481 -20.772 1.00 89.75 119 GLU A N 1
ATOM 957 C CA . GLU A 1 119 ? 7.598 -2.228 -21.529 1.00 89.75 119 GLU A CA 1
ATOM 958 C C . GLU A 1 119 ? 7.670 -0.786 -22.061 1.00 89.75 119 GLU A C 1
ATOM 960 O O . GLU A 1 119 ? 8.747 -0.244 -22.298 1.00 89.75 119 GLU A O 1
ATOM 965 N N . SER A 1 120 ? 6.516 -0.130 -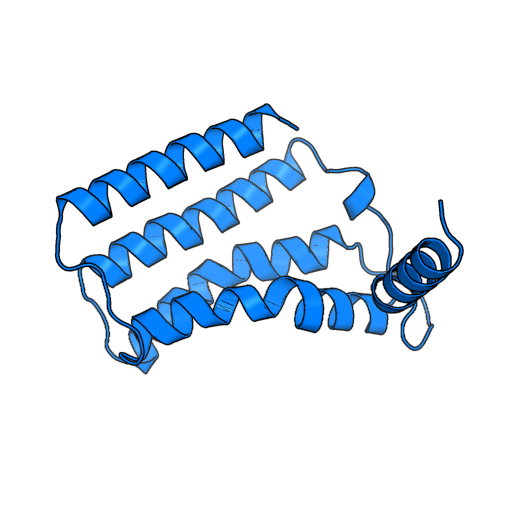22.223 1.00 95.88 120 SER A N 1
ATOM 966 C CA . SER A 1 120 ? 6.425 1.234 -22.746 1.00 95.88 120 SER A CA 1
ATOM 967 C C . SER A 1 120 ? 6.676 2.277 -21.659 1.00 95.88 120 SER A C 1
ATOM 969 O O . SER A 1 120 ? 5.905 2.401 -20.702 1.00 95.88 120 SER A O 1
ATOM 971 N N . ALA A 1 121 ? 7.702 3.108 -21.859 1.00 95.31 121 ALA A N 1
ATOM 972 C CA . ALA A 1 121 ? 8.000 4.239 -20.981 1.00 95.31 121 ALA A CA 1
ATOM 973 C C . ALA A 1 121 ? 6.832 5.237 -20.882 1.00 95.31 121 ALA A C 1
ATOM 975 O O . ALA A 1 121 ? 6.606 5.808 -19.818 1.00 95.31 121 ALA A O 1
ATOM 976 N N . ALA A 1 122 ? 6.043 5.406 -21.950 1.00 97.44 122 ALA A N 1
ATOM 977 C CA . ALA A 1 122 ? 4.855 6.258 -21.926 1.00 97.44 122 ALA A CA 1
ATOM 978 C C . ALA A 1 122 ? 3.784 5.725 -20.958 1.00 97.44 122 ALA A C 1
ATOM 980 O O . ALA A 1 122 ? 3.179 6.501 -20.221 1.00 97.44 122 ALA A O 1
ATOM 981 N N . VAL A 1 123 ? 3.592 4.400 -20.904 1.00 96.25 123 VAL A N 1
ATOM 982 C CA . VAL A 1 123 ? 2.654 3.763 -19.962 1.00 96.25 123 VAL A CA 1
ATOM 983 C C . VAL A 1 123 ? 3.144 3.921 -18.524 1.00 96.25 123 VAL A C 1
ATOM 985 O O . VAL A 1 123 ? 2.356 4.256 -17.642 1.00 96.25 123 VAL A O 1
ATOM 988 N N . VAL A 1 124 ? 4.447 3.740 -18.288 1.00 96.94 124 VAL A N 1
ATOM 989 C CA . VAL A 1 124 ? 5.056 3.956 -16.966 1.00 96.94 124 VAL A CA 1
ATOM 990 C C . VAL A 1 124 ? 4.901 5.414 -16.525 1.00 96.94 124 VAL A C 1
ATOM 992 O O . VAL A 1 124 ? 4.450 5.670 -15.411 1.00 96.94 124 VAL A O 1
ATOM 995 N N . GLY A 1 125 ? 5.204 6.374 -17.403 1.00 98.12 125 GLY A N 1
ATOM 996 C CA . GLY A 1 125 ? 5.047 7.804 -17.126 1.00 98.12 125 GLY A CA 1
ATOM 997 C C . GLY A 1 125 ? 3.599 8.191 -16.821 1.00 98.12 125 GLY A C 1
ATOM 998 O O . GLY A 1 125 ? 3.339 8.894 -15.845 1.00 98.12 125 GLY A O 1
ATOM 999 N N . PHE A 1 126 ? 2.643 7.669 -17.594 1.00 97.88 126 PHE A N 1
ATOM 1000 C CA . PHE A 1 126 ? 1.219 7.871 -17.329 1.00 97.88 126 PHE A CA 1
ATOM 1001 C C . PHE A 1 126 ? 0.799 7.302 -15.967 1.00 97.88 126 PHE A C 1
ATOM 1003 O O . PHE A 1 126 ? 0.108 7.980 -15.210 1.00 97.88 126 PHE A O 1
ATOM 1010 N N . ALA A 1 127 ? 1.257 6.096 -15.614 1.00 96.62 127 ALA A N 1
ATOM 1011 C CA . ALA A 1 127 ? 0.963 5.483 -14.320 1.00 96.62 127 ALA A CA 1
ATOM 1012 C C . ALA A 1 127 ? 1.524 6.302 -13.142 1.00 96.62 127 ALA A C 1
ATOM 1014 O O . ALA A 1 127 ? 0.831 6.480 -12.140 1.00 96.62 127 ALA A O 1
ATOM 1015 N N . ILE A 1 128 ? 2.738 6.851 -13.273 1.00 98.44 128 ILE A N 1
ATOM 1016 C CA . ILE A 1 128 ? 3.331 7.763 -12.279 1.00 98.44 128 ILE A CA 1
ATOM 1017 C C . ILE A 1 128 ? 2.481 9.033 -12.130 1.00 98.44 128 ILE A C 1
ATOM 1019 O O . ILE A 1 128 ? 2.199 9.461 -11.006 1.00 98.44 128 ILE A O 1
ATOM 1023 N N . GLY A 1 129 ? 2.050 9.627 -13.246 1.00 98.50 129 GLY A N 1
ATOM 1024 C CA . GLY A 1 129 ? 1.187 10.809 -13.240 1.00 98.50 129 GLY A CA 1
ATOM 1025 C C . GLY A 1 129 ? -0.151 10.538 -12.552 1.00 98.50 129 GLY A C 1
ATOM 1026 O O . GLY A 1 129 ? -0.538 11.267 -11.639 1.00 98.50 129 GLY A O 1
ATOM 1027 N N . LEU A 1 130 ? -0.815 9.441 -12.926 1.00 98.19 130 LEU A N 1
ATOM 1028 C CA . LEU A 1 130 ? -2.090 9.026 -12.343 1.00 98.19 130 LEU A CA 1
ATOM 1029 C C . LEU A 1 130 ? -1.968 8.753 -10.841 1.00 98.19 130 LEU A C 1
ATOM 1031 O O . LEU A 1 130 ? -2.812 9.198 -10.067 1.00 98.19 130 LEU A O 1
ATOM 1035 N N . HIS A 1 131 ? -0.901 8.069 -10.423 1.00 98.00 131 HIS A N 1
ATOM 1036 C CA . HIS A 1 131 ? -0.608 7.840 -9.012 1.00 98.00 131 HIS A CA 1
ATOM 1037 C C . HIS A 1 131 ? -0.451 9.157 -8.248 1.00 98.00 131 HIS A C 1
ATOM 1039 O O . HIS A 1 131 ? -1.069 9.341 -7.205 1.00 98.00 131 HIS A O 1
ATOM 1045 N N . THR A 1 132 ? 0.360 10.080 -8.767 1.00 98.31 132 THR A N 1
ATOM 1046 C CA . THR A 1 132 ? 0.652 11.356 -8.098 1.00 98.31 132 THR A CA 1
ATOM 1047 C C . THR A 1 132 ? -0.606 12.209 -7.940 1.00 98.31 132 THR A C 1
ATOM 1049 O O . THR A 1 132 ? -0.865 12.727 -6.855 1.00 98.31 132 THR A O 1
ATOM 1052 N N . ILE A 1 133 ? -1.430 12.303 -8.989 1.00 98.25 133 ILE A N 1
ATOM 1053 C CA . ILE A 1 133 ? -2.715 13.012 -8.931 1.00 98.25 133 ILE A CA 1
ATOM 1054 C C . ILE A 1 133 ? -3.661 12.318 -7.946 1.00 98.25 133 ILE A C 1
ATOM 1056 O O . ILE A 1 133 ? -4.264 12.980 -7.106 1.00 98.25 133 ILE A O 1
ATOM 1060 N N . GLY A 1 134 ? -3.767 10.988 -8.005 1.00 97.81 134 GLY A N 1
ATOM 1061 C CA . GLY A 1 134 ? -4.606 10.215 -7.091 1.00 97.81 134 GLY A CA 1
ATOM 1062 C C . GLY A 1 134 ? -4.197 10.380 -5.627 1.00 97.81 134 GLY A C 1
ATOM 1063 O O . GLY A 1 134 ? -5.060 10.519 -4.765 1.00 97.81 134 GLY A O 1
ATOM 1064 N N . LEU A 1 135 ? -2.892 10.432 -5.345 1.00 97.19 135 LEU A N 1
ATOM 1065 C CA . LEU A 1 135 ? -2.365 10.680 -4.007 1.00 97.19 135 LEU A CA 1
ATOM 1066 C C . LEU A 1 135 ? -2.736 12.082 -3.509 1.00 97.19 135 LEU A C 1
ATOM 1068 O O . LEU A 1 135 ? -3.203 12.214 -2.382 1.00 97.19 135 LEU A O 1
ATOM 1072 N N . PHE A 1 136 ? -2.574 13.112 -4.346 1.00 97.19 136 PHE A N 1
ATOM 1073 C CA . PHE A 1 136 ? -2.993 14.472 -4.004 1.00 97.19 136 PHE A CA 1
ATOM 1074 C C . PHE A 1 136 ? -4.492 14.539 -3.699 1.00 97.19 136 PHE A C 1
ATOM 1076 O O . PHE A 1 136 ? -4.882 15.074 -2.667 1.00 97.19 136 PHE A O 1
ATOM 1083 N N . LEU A 1 137 ? -5.326 13.952 -4.561 1.00 97.12 137 LEU A N 1
ATOM 1084 C CA . LEU A 1 137 ? -6.776 13.932 -4.370 1.00 97.12 137 LEU A CA 1
ATOM 1085 C C . LEU A 1 137 ? -7.181 13.180 -3.100 1.00 97.12 137 LEU A C 1
ATOM 1087 O O . LEU A 1 137 ? -8.069 13.639 -2.395 1.00 97.12 137 LEU A O 1
ATOM 1091 N N . MET A 1 138 ? -6.525 12.056 -2.792 1.00 94.69 138 MET A N 1
ATOM 1092 C CA . MET A 1 138 ? -6.768 11.306 -1.557 1.00 94.69 138 MET A CA 1
ATOM 1093 C C . MET A 1 138 ? -6.496 12.167 -0.321 1.00 94.69 138 MET A C 1
ATOM 1095 O O . MET A 1 138 ? -7.308 12.171 0.590 1.00 94.69 138 MET A O 1
ATOM 1099 N N . ILE A 1 139 ? -5.369 12.882 -0.302 1.00 94.25 139 ILE A N 1
ATOM 1100 C CA . ILE A 1 139 ? -4.979 13.766 0.806 1.00 94.25 139 ILE A CA 1
ATOM 1101 C C . ILE A 1 139 ? -5.932 14.964 0.910 1.00 94.25 139 ILE A C 1
ATOM 1103 O O . ILE A 1 139 ? -6.292 15.366 2.006 1.00 94.25 139 ILE A O 1
ATOM 1107 N N . ALA A 1 140 ? -6.328 15.552 -0.222 1.00 93.62 140 ALA A N 1
ATOM 1108 C CA . ALA A 1 140 ? -7.162 16.752 -0.258 1.00 93.62 140 ALA A CA 1
ATOM 1109 C C . ALA A 1 140 ? -8.648 16.496 0.054 1.00 93.62 140 ALA A C 1
ATOM 1111 O O . ALA A 1 140 ? -9.384 17.454 0.279 1.00 93.62 140 ALA A O 1
ATOM 1112 N N . ALA A 1 141 ? -9.098 15.241 -0.006 1.00 89.75 141 ALA A N 1
ATOM 1113 C CA . ALA A 1 141 ? -10.490 14.855 0.227 1.00 89.75 141 ALA A CA 1
ATOM 1114 C C . ALA A 1 141 ? -10.789 14.437 1.677 1.00 89.75 141 ALA A C 1
ATOM 1116 O O . ALA A 1 141 ? -11.944 14.122 1.971 1.00 89.75 141 ALA A O 1
ATOM 1117 N N . ASP A 1 142 ? -9.771 14.394 2.537 1.00 81.56 142 ASP A N 1
ATOM 1118 C CA . ASP A 1 142 ? -9.928 14.161 3.976 1.00 81.56 142 ASP A CA 1
ATOM 1119 C C . ASP A 1 142 ? -10.432 15.400 4.723 1.00 81.56 142 ASP A C 1
ATOM 1121 O O . ASP A 1 142 ? -11.217 15.210 5.682 1.00 81.56 142 ASP A O 1
#

Radius of gyration: 17.62 Å; Cα contacts (8 Å, |Δi|>4): 151; chains: 1; bounding box: 50×31×47 Å